Protein AF-A0A4R6FDV3-F1 (afdb_monomer)

Seque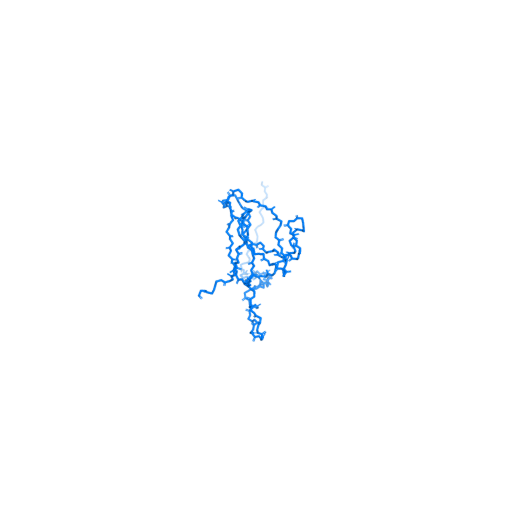nce (123 aa):
MKLIQIITAVVCGFSLLACNEGDKEQQDITKKNRTETTNGQVAEIFPQGVPAPTENFTGTVWNTSLVADDSVYTTVAGNLLFEARASTNWHSHPAGQILIVVDGEGRHQIEGQPIEIIKKVML

pLDDT: mean 77.1, std 24.29, range [36.97, 98.56]

Foldseek 3Di:
DDDDDDDDDDDDDPDDPPDPPPPPPPPDPPPDPPPDDDPDDDPDPDPQADWDDVVFKDATKHKAWDDDDDPPDNDTDIDMDGDPPMDTDDDADPVGDDDAACADWDWDDDPPDDIDIDGHDDD

Structure (mmCIF, N/CA/C/O backbone):
data_AF-A0A4R6FDV3-F1
#
_entry.id   AF-A0A4R6FDV3-F1
#
loop_
_atom_site.group_PDB
_atom_site.id
_atom_site.type_symbol
_atom_site.label_atom_id
_atom_site.label_alt_id
_atom_site.label_comp_id
_atom_site.label_asym_id
_atom_site.label_entity_id
_atom_site.label_seq_id
_atom_site.pdbx_PDB_ins_code
_atom_site.Cartn_x
_atom_site.Cartn_y
_atom_site.Cartn_z
_atom_site.occupancy
_atom_site.B_iso_or_equiv
_atom_site.auth_seq_id
_atom_site.auth_comp_id
_atom_site.auth_asym_id
_atom_site.auth_atom_id
_atom_site.pdbx_PDB_model_num
ATOM 1 N N . MET A 1 1 ? 51.644 -13.602 -68.485 1.00 48.25 1 MET A N 1
ATOM 2 C CA . MET A 1 1 ? 52.850 -14.463 -68.504 1.00 48.25 1 MET A CA 1
ATOM 3 C C . MET A 1 1 ? 53.959 -13.805 -67.699 1.00 48.25 1 MET A C 1
ATOM 5 O O . MET A 1 1 ? 54.364 -12.715 -68.081 1.00 48.25 1 MET A O 1
ATOM 9 N N . LYS A 1 2 ? 54.378 -14.470 -66.610 1.00 36.97 2 LYS A N 1
ATOM 10 C CA . LYS A 1 2 ? 55.634 -14.395 -65.817 1.00 36.97 2 LYS A CA 1
ATOM 11 C C . LYS A 1 2 ? 55.272 -14.804 -64.371 1.00 36.97 2 LYS A C 1
ATOM 13 O O . LYS A 1 2 ? 54.593 -14.052 -63.690 1.00 36.97 2 LYS A O 1
ATOM 18 N N . LEU A 1 3 ? 55.308 -16.116 -64.098 1.00 40.00 3 LEU A N 1
ATOM 19 C CA . LEU A 1 3 ? 56.338 -16.838 -63.311 1.00 40.00 3 LEU A CA 1
ATOM 20 C C . LEU A 1 3 ? 56.204 -16.513 -61.806 1.00 40.00 3 LEU A C 1
ATOM 22 O O . LEU A 1 3 ? 56.669 -15.474 -61.365 1.00 40.00 3 LEU A O 1
ATOM 26 N N . ILE A 1 4 ? 55.383 -17.225 -61.025 1.00 46.41 4 ILE A N 1
ATOM 27 C CA . ILE A 1 4 ? 55.675 -18.515 -60.359 1.00 46.41 4 ILE A CA 1
ATOM 28 C C . ILE A 1 4 ? 57.120 -18.589 -59.843 1.00 46.41 4 ILE A C 1
ATOM 30 O O . ILE A 1 4 ? 58.036 -18.906 -60.597 1.00 46.41 4 ILE A O 1
ATOM 34 N N . GLN A 1 5 ? 57.291 -18.372 -58.538 1.00 45.91 5 GLN A N 1
ATOM 35 C CA . GLN A 1 5 ? 58.379 -18.958 -57.759 1.00 45.91 5 GLN A CA 1
ATOM 36 C C . GLN A 1 5 ? 57.759 -19.898 -56.718 1.00 45.91 5 GLN A C 1
ATOM 38 O O . GLN A 1 5 ? 56.996 -19.477 -55.854 1.00 45.91 5 GLN A O 1
ATOM 43 N N . ILE A 1 6 ? 58.063 -21.186 -56.868 1.00 51.56 6 ILE A N 1
ATOM 44 C CA . ILE A 1 6 ? 57.778 -22.282 -55.938 1.00 51.56 6 ILE A CA 1
ATOM 45 C C . ILE A 1 6 ? 59.079 -22.553 -55.187 1.00 51.56 6 ILE A C 1
ATOM 47 O O . ILE A 1 6 ? 60.043 -22.889 -55.865 1.00 51.56 6 ILE A O 1
ATOM 51 N N . ILE A 1 7 ? 59.094 -22.477 -53.849 1.00 51.62 7 ILE A N 1
ATOM 52 C CA . ILE A 1 7 ? 59.949 -23.294 -52.955 1.00 51.62 7 ILE A CA 1
ATOM 53 C C . ILE A 1 7 ? 59.165 -23.470 -51.635 1.00 51.62 7 ILE A C 1
ATOM 55 O O . ILE A 1 7 ? 58.966 -22.508 -50.905 1.00 51.62 7 ILE A O 1
ATOM 59 N N . THR A 1 8 ? 58.408 -24.556 -51.468 1.00 42.78 8 THR A N 1
ATOM 60 C CA . THR A 1 8 ? 58.771 -25.815 -50.774 1.00 42.78 8 THR A CA 1
ATOM 61 C C . THR A 1 8 ? 58.708 -25.738 -49.239 1.00 42.78 8 THR A C 1
ATOM 63 O O . THR A 1 8 ? 59.620 -25.257 -48.584 1.00 42.78 8 THR A O 1
ATOM 66 N N . ALA A 1 9 ? 57.599 -26.279 -48.722 1.00 47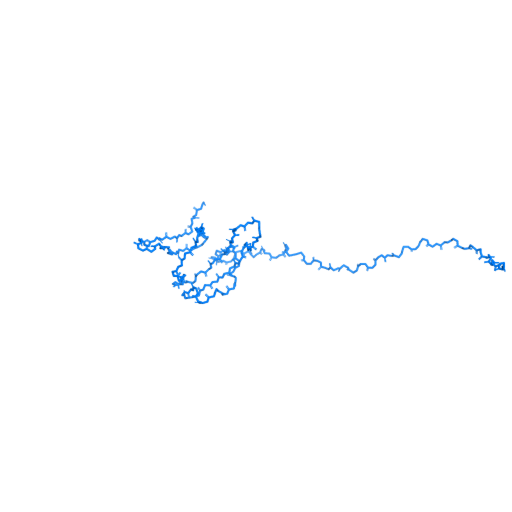.81 9 ALA A N 1
ATOM 67 C CA . ALA A 1 9 ? 57.411 -27.093 -47.515 1.00 47.81 9 ALA A CA 1
ATOM 68 C C . ALA A 1 9 ? 58.250 -26.823 -46.249 1.00 47.81 9 ALA A C 1
ATOM 70 O O . ALA A 1 9 ? 59.417 -27.188 -46.193 1.00 47.81 9 ALA A O 1
ATOM 71 N N . VAL A 1 10 ? 57.556 -26.458 -45.162 1.00 44.19 10 VAL A N 1
ATOM 72 C CA . VAL A 1 10 ? 57.705 -27.136 -43.861 1.00 44.19 10 VAL A CA 1
ATOM 73 C C . VAL A 1 10 ? 56.317 -27.289 -43.232 1.00 44.19 10 VAL A C 1
ATOM 75 O O . VAL A 1 10 ? 55.697 -26.327 -42.789 1.00 44.19 10 VAL A O 1
ATOM 78 N N . VAL A 1 11 ? 55.828 -28.528 -43.214 1.00 52.50 11 VAL A N 1
ATOM 79 C CA . VAL A 1 11 ? 54.797 -28.987 -42.282 1.00 52.50 11 VAL A CA 1
ATOM 80 C C . VAL A 1 11 ? 55.479 -29.166 -40.932 1.00 52.50 11 VAL A C 1
ATOM 82 O O . VAL A 1 11 ? 56.371 -30.000 -40.829 1.00 52.50 11 VAL A O 1
ATOM 85 N N . CYS A 1 12 ? 55.087 -28.387 -39.926 1.00 42.72 12 CYS A N 1
ATOM 86 C CA . CYS A 1 12 ? 55.063 -28.776 -38.511 1.00 42.72 12 CYS A CA 1
ATOM 87 C C . CYS A 1 12 ? 54.643 -27.566 -37.682 1.00 42.72 12 CYS A C 1
ATOM 89 O O . CYS A 1 12 ? 55.334 -26.553 -37.664 1.00 42.72 12 CYS A O 1
ATOM 91 N N . GLY A 1 13 ? 53.514 -27.670 -36.988 1.00 41.88 13 GLY A N 1
ATOM 92 C CA . GLY A 1 13 ? 53.081 -26.610 -36.086 1.00 41.88 13 GLY A CA 1
ATOM 93 C C . GLY A 1 13 ? 51.604 -26.668 -35.751 1.00 41.88 13 GLY A C 1
ATOM 94 O O . GLY A 1 13 ? 50.915 -25.660 -35.849 1.00 41.88 13 GLY A O 1
ATOM 95 N N . PHE A 1 14 ? 51.116 -27.846 -35.360 1.00 55.31 14 PHE A N 1
ATOM 96 C CA . PHE A 1 14 ? 49.962 -27.930 -34.470 1.00 55.31 14 PHE A CA 1
ATOM 97 C C . PHE A 1 14 ? 50.388 -27.293 -33.139 1.00 55.31 14 PHE A C 1
ATOM 99 O O . PHE A 1 14 ? 50.870 -27.968 -32.235 1.00 55.31 14 PHE A O 1
ATOM 106 N N . SER A 1 15 ? 50.274 -25.973 -33.054 1.00 44.38 15 SER A N 1
ATOM 107 C CA . SER A 1 15 ? 50.454 -25.224 -31.819 1.00 44.38 15 SER A CA 1
ATOM 108 C C . SER A 1 15 ? 49.168 -24.459 -31.600 1.00 44.38 15 SER A C 1
ATOM 110 O O . SER A 1 15 ? 48.909 -23.435 -32.227 1.00 44.38 15 SER A O 1
ATOM 112 N N . LEU A 1 16 ? 48.339 -25.056 -30.752 1.00 45.44 16 LEU A N 1
ATOM 113 C CA . LEU A 1 16 ? 47.138 -24.490 -30.170 1.00 45.44 16 LEU A CA 1
ATOM 114 C C . LEU A 1 16 ? 47.432 -23.051 -29.723 1.00 45.44 16 LEU A C 1
ATOM 116 O O . LEU A 1 16 ? 48.101 -22.831 -28.715 1.00 45.44 16 LEU A O 1
ATOM 120 N N . LEU A 1 17 ? 46.935 -22.067 -30.471 1.00 46.31 17 LEU A N 1
ATOM 121 C CA . LEU A 1 17 ? 46.697 -20.740 -29.922 1.00 46.31 17 LEU A CA 1
ATOM 122 C C . LEU A 1 17 ? 45.512 -20.902 -28.974 1.00 46.31 17 LEU A C 1
ATOM 124 O O . LEU A 1 17 ? 44.354 -20.911 -29.385 1.00 46.31 17 LEU A O 1
ATOM 128 N N . ALA A 1 18 ? 45.852 -21.151 -27.710 1.00 40.66 18 ALA A N 1
ATOM 129 C CA . ALA A 1 18 ? 44.934 -21.104 -26.592 1.00 40.66 18 ALA A CA 1
ATOM 130 C C . ALA A 1 18 ? 44.138 -19.795 -26.668 1.00 40.66 18 ALA A C 1
ATOM 132 O O . ALA A 1 18 ? 44.712 -18.709 -26.769 1.00 40.66 18 ALA A O 1
ATOM 133 N N . CYS A 1 19 ? 42.813 -19.920 -26.658 1.00 38.66 19 CYS A N 1
ATOM 134 C CA . CYS A 1 19 ? 41.918 -18.791 -26.478 1.00 38.66 19 CYS A CA 1
ATOM 135 C C . CYS A 1 19 ? 42.255 -18.156 -25.128 1.00 38.66 19 CYS A C 1
ATOM 137 O O . CYS A 1 19 ? 42.189 -18.815 -24.094 1.00 38.66 19 CYS A O 1
ATOM 139 N N . ASN A 1 20 ? 42.666 -16.891 -25.147 1.00 50.78 20 ASN A N 1
ATOM 140 C CA . ASN A 1 20 ? 42.731 -16.077 -23.945 1.00 50.78 20 ASN A CA 1
ATOM 141 C C . ASN A 1 20 ? 41.348 -15.447 -23.753 1.00 50.78 20 ASN A C 1
ATOM 143 O O . ASN A 1 20 ? 41.148 -14.270 -24.052 1.00 50.78 20 ASN A O 1
ATOM 147 N N . GLU A 1 21 ? 40.373 -16.248 -23.327 1.00 53.06 21 GLU A N 1
ATOM 148 C CA . GLU A 1 21 ? 39.177 -15.706 -22.694 1.00 53.06 21 GLU A CA 1
ATOM 149 C C . GLU A 1 21 ? 39.553 -15.406 -21.248 1.00 53.06 21 GLU A C 1
ATOM 151 O O . GLU A 1 21 ? 39.741 -16.298 -20.427 1.00 53.06 21 GLU A O 1
ATOM 156 N N . GLY A 1 22 ? 39.740 -14.119 -20.956 1.00 37.97 22 GLY A N 1
ATOM 157 C CA . GLY A 1 22 ? 39.740 -13.659 -19.580 1.00 37.97 22 GLY A CA 1
ATOM 158 C C . GLY A 1 22 ? 38.382 -14.000 -18.986 1.00 37.97 22 GLY A C 1
ATOM 159 O O . GLY A 1 22 ? 37.374 -13.417 -19.391 1.00 37.97 22 GLY A O 1
ATOM 160 N N . ASP A 1 23 ? 38.379 -14.948 -18.054 1.00 39.03 23 ASP A N 1
ATOM 161 C CA . ASP A 1 23 ? 37.236 -15.288 -17.223 1.00 39.03 23 ASP A CA 1
ATOM 162 C C . ASP A 1 23 ? 36.744 -14.008 -16.543 1.00 39.03 23 ASP A C 1
ATOM 164 O O . ASP A 1 23 ? 37.307 -13.523 -15.559 1.00 39.03 23 ASP A O 1
ATOM 168 N N . LYS A 1 24 ? 35.688 -13.411 -17.100 1.00 38.34 24 LYS A N 1
ATOM 169 C CA . LYS A 1 24 ? 34.885 -12.460 -16.347 1.00 38.34 24 LYS A CA 1
ATOM 170 C C . LYS A 1 24 ? 34.177 -13.283 -15.293 1.00 38.34 24 LYS A C 1
ATOM 172 O O . LYS A 1 24 ? 33.284 -14.064 -15.604 1.00 38.34 24 LYS A O 1
ATOM 177 N N . GLU A 1 25 ? 34.627 -13.103 -14.062 1.00 38.34 25 GLU A N 1
ATOM 178 C CA . GLU A 1 25 ? 33.970 -13.531 -12.841 1.00 38.34 25 GLU A CA 1
ATOM 179 C C . GLU A 1 25 ? 32.503 -13.074 -12.886 1.00 38.34 25 GLU A C 1
ATOM 181 O O . GLU A 1 25 ? 32.149 -11.947 -12.541 1.00 38.34 25 GLU A O 1
ATOM 186 N N . GLN A 1 26 ? 31.639 -13.952 -13.393 1.00 42.06 26 GLN A N 1
ATOM 187 C CA . GLN A 1 26 ? 30.204 -13.856 -13.226 1.00 42.06 26 GLN A CA 1
ATOM 188 C C . GLN A 1 26 ? 29.971 -14.103 -11.738 1.00 42.06 26 GLN A C 1
ATOM 190 O O . GLN A 1 26 ? 29.907 -15.248 -11.292 1.00 42.06 26 GLN A O 1
ATOM 195 N N . GLN A 1 27 ? 29.929 -13.027 -10.954 1.00 42.91 27 GLN A N 1
ATOM 196 C CA . GLN A 1 27 ? 29.515 -13.107 -9.563 1.00 42.91 27 GLN A CA 1
ATOM 197 C C . GLN A 1 27 ? 28.076 -13.618 -9.536 1.00 42.91 27 GLN A C 1
ATOM 199 O O . GLN A 1 27 ? 27.115 -12.904 -9.818 1.00 42.91 27 GLN A O 1
ATOM 204 N N . ASP A 1 28 ? 27.975 -14.911 -9.256 1.00 40.25 28 ASP A N 1
ATOM 205 C CA . ASP A 1 28 ? 26.762 -15.635 -8.942 1.00 40.25 28 ASP A CA 1
ATOM 206 C C . ASP A 1 28 ? 26.073 -14.957 -7.748 1.00 40.25 28 ASP A C 1
ATOM 208 O O . ASP A 1 28 ? 26.431 -15.146 -6.583 1.00 40.25 28 ASP A O 1
ATOM 212 N N . ILE A 1 29 ? 25.060 -14.150 -8.053 1.00 46.97 29 ILE A N 1
ATOM 213 C CA . ILE A 1 29 ? 24.144 -13.500 -7.105 1.00 46.97 29 ILE A CA 1
ATOM 214 C C . ILE A 1 29 ? 23.329 -14.505 -6.260 1.00 46.97 29 ILE A C 1
ATOM 216 O O . ILE A 1 29 ? 22.517 -14.096 -5.433 1.00 46.97 29 ILE A O 1
ATOM 220 N N . THR A 1 30 ? 23.574 -15.813 -6.378 1.00 45.06 30 THR A N 1
ATOM 221 C CA . THR A 1 30 ? 22.846 -16.867 -5.652 1.00 45.06 30 THR A CA 1
ATOM 222 C C . THR A 1 30 ? 23.491 -17.273 -4.316 1.00 45.06 30 THR A C 1
ATOM 224 O O . THR A 1 30 ? 22.968 -18.143 -3.619 1.00 45.06 30 THR A O 1
ATOM 227 N N . LYS A 1 31 ? 24.594 -16.652 -3.866 1.00 46.38 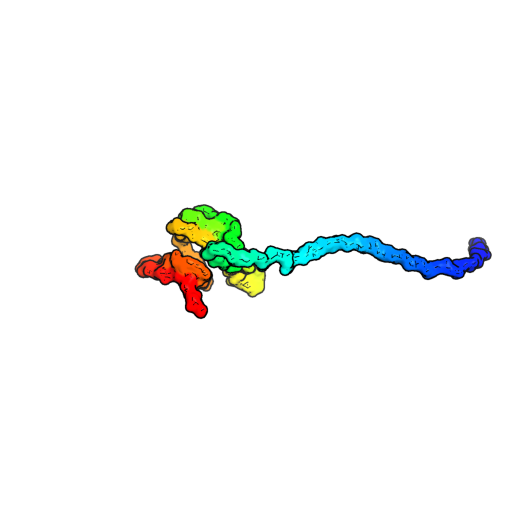31 LYS A N 1
ATOM 228 C CA . LYS A 1 31 ? 25.218 -17.008 -2.570 1.00 46.38 31 LYS A CA 1
ATOM 229 C C . LYS A 1 31 ? 25.584 -15.830 -1.671 1.00 46.38 31 LYS A C 1
ATOM 231 O O . LYS A 1 31 ? 26.737 -15.693 -1.285 1.00 46.38 31 LYS A O 1
ATOM 236 N N . LYS A 1 32 ? 24.591 -15.062 -1.213 1.00 42.00 32 LYS A N 1
ATOM 237 C CA . LYS A 1 32 ? 24.619 -14.482 0.147 1.00 42.00 32 LYS A CA 1
ATOM 238 C C . LYS A 1 32 ? 23.242 -13.987 0.580 1.00 42.00 32 LYS A C 1
ATOM 240 O O . LYS A 1 32 ? 23.007 -12.795 0.586 1.00 42.00 32 LYS A O 1
ATOM 245 N N . ASN A 1 33 ? 22.356 -14.897 0.975 1.00 43.44 33 ASN A N 1
ATOM 246 C CA . ASN A 1 33 ? 21.240 -14.587 1.876 1.00 43.44 33 ASN A CA 1
ATOM 247 C C . ASN A 1 33 ? 20.902 -15.836 2.699 1.00 43.44 33 ASN A C 1
ATOM 249 O O . ASN A 1 33 ? 19.836 -16.430 2.593 1.00 43.44 33 ASN A O 1
ATOM 253 N N . ARG A 1 34 ? 21.855 -16.266 3.527 1.00 48.50 34 ARG A N 1
ATOM 254 C CA . ARG A 1 34 ? 21.511 -16.943 4.776 1.00 48.50 34 ARG A CA 1
ATOM 255 C C . ARG A 1 34 ? 22.039 -16.065 5.894 1.00 48.50 34 ARG A C 1
ATOM 257 O O . ARG A 1 34 ? 23.138 -16.274 6.395 1.00 48.50 34 ARG A O 1
ATOM 264 N N . THR A 1 35 ? 21.268 -15.039 6.216 1.00 39.19 35 THR A N 1
ATOM 265 C CA . THR A 1 35 ? 21.374 -14.403 7.521 1.00 39.19 35 THR A CA 1
ATOM 266 C C . THR A 1 35 ? 20.552 -15.277 8.448 1.00 39.19 35 THR A C 1
ATOM 268 O O . THR A 1 35 ? 19.330 -15.353 8.338 1.00 39.19 35 THR A O 1
ATOM 271 N N . GLU A 1 36 ? 21.257 -16.043 9.270 1.00 44.34 36 GLU A N 1
ATOM 272 C CA . GLU A 1 36 ? 20.660 -16.749 10.388 1.00 44.34 36 GLU A CA 1
ATOM 273 C C . GLU A 1 36 ? 20.004 -15.738 11.330 1.00 44.34 36 GLU A C 1
ATOM 275 O O . GLU A 1 36 ? 20.530 -14.656 11.596 1.00 44.34 36 GLU A O 1
ATOM 280 N N . THR A 1 37 ? 18.818 -16.116 11.786 1.00 42.94 37 THR A N 1
ATOM 281 C CA . THR A 1 37 ? 17.930 -15.369 12.661 1.00 42.94 37 THR A CA 1
ATOM 282 C C . THR A 1 37 ? 18.621 -14.980 13.965 1.00 42.94 37 THR A C 1
ATOM 284 O O . THR A 1 37 ? 18.953 -15.838 14.782 1.00 42.94 37 THR A O 1
ATOM 287 N N . THR A 1 38 ? 18.727 -13.679 14.222 1.00 38.72 38 THR A N 1
ATOM 288 C CA . THR A 1 38 ? 18.926 -13.125 15.563 1.00 38.72 38 THR A CA 1
ATOM 289 C C . THR A 1 38 ? 17.747 -12.216 15.906 1.00 38.72 38 THR A C 1
ATOM 291 O O . THR A 1 38 ? 17.498 -11.214 15.251 1.00 38.72 38 THR A O 1
ATOM 294 N N . ASN A 1 39 ? 17.009 -12.611 16.947 1.00 41.19 39 ASN A N 1
ATOM 295 C CA . ASN A 1 39 ? 15.987 -11.843 17.667 1.00 41.19 39 ASN A CA 1
ATOM 296 C C . ASN A 1 39 ? 14.877 -11.162 16.844 1.00 41.19 39 ASN A C 1
ATOM 298 O O . ASN A 1 39 ? 14.916 -9.967 16.577 1.00 41.19 39 ASN A O 1
ATOM 302 N N . GLY A 1 40 ? 13.793 -11.905 16.597 1.00 48.03 40 GLY A N 1
ATOM 303 C CA . GLY A 1 40 ? 12.438 -11.337 16.526 1.00 48.03 40 GLY A CA 1
ATOM 304 C C . GLY A 1 40 ? 12.097 -10.451 15.326 1.00 48.03 40 GLY A C 1
ATOM 305 O O . GLY A 1 40 ? 10.986 -9.933 15.277 1.00 48.03 40 GLY A O 1
ATOM 306 N N . GLN A 1 41 ? 12.994 -10.289 14.354 1.00 46.06 41 GLN A N 1
ATOM 307 C CA . GLN A 1 41 ? 12.675 -9.607 13.105 1.00 46.06 41 GLN A CA 1
ATOM 308 C C . GLN A 1 41 ? 12.082 -10.617 12.126 1.00 46.06 41 GLN A C 1
ATOM 310 O O . GLN A 1 41 ? 12.770 -11.515 11.638 1.00 46.06 41 GLN A O 1
ATOM 315 N N . VAL A 1 42 ? 10.776 -10.501 11.882 1.00 54.16 42 VAL A N 1
ATOM 316 C CA . VAL A 1 42 ? 10.114 -11.200 10.779 1.00 54.16 42 VAL A CA 1
ATOM 317 C C . VAL A 1 42 ? 10.845 -10.778 9.506 1.00 54.16 42 VAL A C 1
ATOM 319 O O . VAL A 1 42 ? 10.951 -9.587 9.229 1.00 54.16 42 VAL A O 1
ATOM 322 N N . ALA A 1 43 ? 11.423 -11.734 8.778 1.00 62.56 43 ALA A N 1
ATOM 323 C CA . ALA A 1 43 ? 12.092 -11.437 7.519 1.00 62.56 43 ALA A CA 1
ATOM 324 C C . ALA A 1 43 ? 11.069 -10.819 6.554 1.00 62.56 43 ALA A C 1
ATOM 326 O O . ALA A 1 43 ? 10.044 -11.437 6.256 1.00 62.56 43 ALA A O 1
ATOM 327 N N . GLU A 1 44 ? 11.330 -9.592 6.111 1.00 75.81 44 GLU A N 1
ATOM 328 C CA . GLU A 1 44 ? 10.496 -8.889 5.139 1.00 75.81 44 GLU A CA 1
ATOM 329 C C . GLU A 1 44 ? 10.482 -9.692 3.824 1.00 75.81 44 GLU A C 1
ATOM 331 O O . GLU A 1 44 ? 11.535 -10.098 3.329 1.00 75.81 44 GLU A O 1
ATOM 336 N N . ILE A 1 45 ? 9.292 -9.987 3.281 1.00 89.31 45 ILE A N 1
ATOM 337 C CA . ILE A 1 45 ? 9.141 -10.848 2.085 1.00 89.31 45 ILE A CA 1
ATOM 338 C C . ILE A 1 45 ? 9.739 -10.175 0.841 1.00 89.31 45 ILE A C 1
ATOM 340 O O . ILE A 1 45 ? 10.247 -10.844 -0.059 1.00 89.31 45 ILE A O 1
ATOM 344 N N . PHE A 1 46 ? 9.698 -8.846 0.809 1.00 91.25 46 PHE A N 1
ATOM 345 C CA . PHE A 1 46 ? 10.251 -8.011 -0.245 1.00 91.25 46 PHE A CA 1
ATOM 346 C C . PHE A 1 46 ? 11.173 -6.965 0.383 1.00 91.25 46 PHE A C 1
ATOM 348 O O . PHE A 1 46 ? 10.952 -6.587 1.531 1.00 91.25 46 PHE A O 1
ATOM 355 N N . PRO A 1 47 ? 12.187 -6.463 -0.341 1.00 91.12 47 PRO A N 1
ATOM 356 C CA . PRO A 1 47 ? 12.924 -5.295 0.123 1.00 91.12 47 PRO A CA 1
ATOM 357 C C . PRO A 1 47 ? 11.986 -4.081 0.230 1.00 91.12 47 PRO A C 1
ATOM 359 O O . PRO A 1 47 ? 11.040 -3.962 -0.553 1.00 91.12 47 PRO A O 1
ATOM 362 N N . GLN A 1 48 ? 12.302 -3.155 1.137 1.00 92.00 48 GLN A N 1
ATOM 363 C CA . GLN A 1 48 ? 11.520 -1.940 1.409 1.00 92.00 48 GLN A CA 1
ATOM 364 C C . GLN A 1 48 ? 11.188 -1.102 0.157 1.00 92.00 48 GLN A C 1
ATOM 366 O O . GLN A 1 48 ? 10.083 -0.579 0.042 1.00 92.00 48 GLN A O 1
ATOM 371 N N . GLY A 1 49 ? 12.127 -0.973 -0.787 1.00 94.75 49 GLY A N 1
ATOM 372 C CA . GLY A 1 49 ? 11.928 -0.222 -2.032 1.00 94.75 49 GLY A CA 1
ATOM 373 C C . GLY A 1 49 ? 12.326 1.251 -1.950 1.00 94.75 49 GLY A C 1
ATOM 374 O O . GLY A 1 49 ? 13.219 1.627 -1.190 1.00 94.75 49 GLY A O 1
A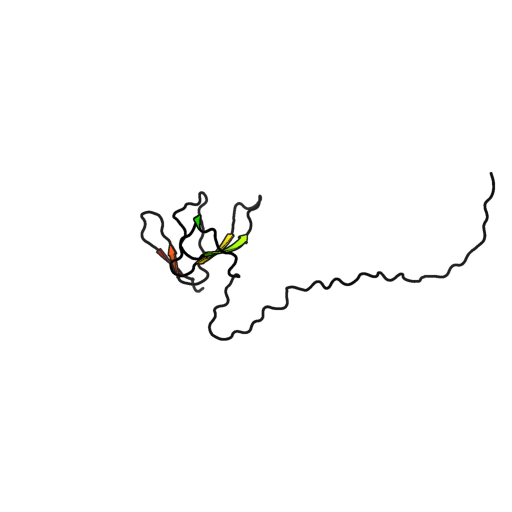TOM 375 N N . VAL A 1 50 ? 11.688 2.086 -2.775 1.00 97.50 50 VAL A N 1
ATOM 376 C CA . VAL A 1 50 ? 11.938 3.539 -2.862 1.00 97.50 50 VAL A CA 1
ATOM 377 C C . VAL A 1 50 ? 10.774 4.334 -2.260 1.00 97.50 50 VAL A C 1
ATOM 379 O O . VAL A 1 50 ? 9.656 3.823 -2.242 1.00 97.50 50 VAL A O 1
ATOM 382 N N . PRO A 1 51 ? 10.980 5.576 -1.781 1.00 98.06 51 PRO A N 1
ATOM 383 C CA . PRO A 1 51 ? 9.878 6.404 -1.296 1.00 98.06 51 PRO A CA 1
ATOM 384 C C . PRO A 1 51 ? 8.794 6.589 -2.365 1.00 98.06 51 PRO A C 1
ATOM 386 O O . PRO A 1 51 ? 9.100 6.854 -3.530 1.00 98.06 51 PRO A O 1
ATOM 389 N N . ALA A 1 52 ? 7.530 6.451 -1.971 1.00 97.12 52 ALA A N 1
ATOM 390 C CA . ALA A 1 52 ? 6.396 6.658 -2.859 1.00 97.12 52 ALA A CA 1
ATOM 391 C C . ALA A 1 52 ? 6.141 8.165 -3.109 1.00 97.12 52 ALA A C 1
ATOM 393 O O . ALA A 1 52 ? 6.477 8.989 -2.253 1.00 97.12 52 ALA A O 1
ATOM 394 N N . PRO A 1 53 ? 5.541 8.548 -4.255 1.00 95.88 53 PRO A N 1
ATOM 395 C CA . PRO A 1 53 ? 5.309 9.954 -4.596 1.00 95.88 53 PRO A CA 1
ATOM 396 C C . PRO A 1 53 ? 4.356 10.640 -3.609 1.00 95.88 53 PRO A C 1
ATOM 398 O O . PRO A 1 53 ? 3.211 10.217 -3.452 1.00 95.88 53 PRO A O 1
ATOM 401 N N . THR A 1 54 ? 4.810 11.696 -2.934 1.00 95.94 54 THR A N 1
ATOM 402 C CA . THR A 1 54 ? 4.086 12.319 -1.811 1.00 95.94 54 THR A CA 1
ATOM 403 C C . THR A 1 54 ? 2.752 12.952 -2.210 1.00 95.94 54 THR A C 1
ATOM 405 O O . THR A 1 54 ? 1.896 13.164 -1.358 1.00 95.94 54 THR A O 1
ATOM 408 N N . GLU A 1 55 ? 2.521 13.210 -3.495 1.00 97.88 55 GLU A N 1
ATOM 409 C CA . GLU A 1 55 ? 1.246 13.694 -4.026 1.00 97.88 55 GLU A CA 1
ATOM 410 C C . GLU A 1 55 ? 0.094 12.680 -3.901 1.00 97.88 55 GLU A C 1
ATOM 412 O O . GLU A 1 55 ? -1.073 13.075 -3.915 1.00 97.88 55 GLU A O 1
ATOM 417 N N . ASN A 1 56 ? 0.403 11.388 -3.752 1.00 97.69 56 ASN A N 1
ATOM 418 C CA . ASN A 1 5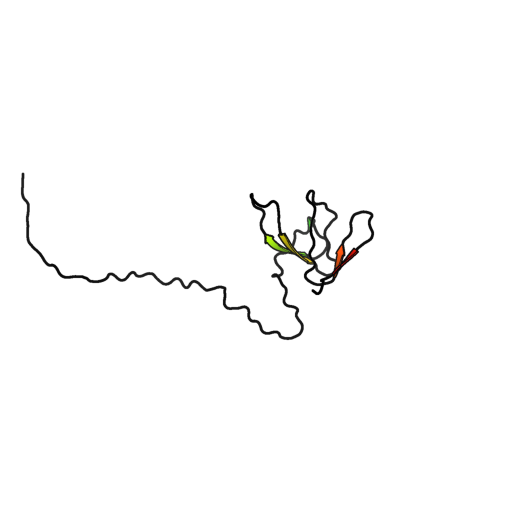6 ? -0.587 10.307 -3.701 1.00 97.69 56 ASN A CA 1
ATOM 419 C C . ASN A 1 56 ? -0.814 9.756 -2.287 1.00 97.69 56 ASN A C 1
ATOM 421 O O . ASN A 1 56 ? -1.730 8.956 -2.084 1.00 97.69 56 ASN A O 1
ATOM 425 N N . PHE A 1 57 ? 0.002 10.165 -1.313 1.00 98.31 57 PHE A N 1
ATOM 426 C CA . PHE A 1 57 ? 0.016 9.580 0.024 1.00 98.31 57 PHE A CA 1
ATOM 427 C C . PHE A 1 57 ? 0.121 10.645 1.116 1.00 98.31 57 PHE A C 1
ATOM 429 O O . PHE A 1 57 ? 0.755 11.683 0.957 1.00 98.31 57 PHE A O 1
ATOM 436 N N . THR A 1 58 ? -0.449 10.340 2.277 1.00 98.38 58 THR A N 1
ATOM 437 C CA . THR A 1 58 ? -0.145 11.025 3.536 1.00 98.38 58 THR A CA 1
ATOM 438 C C . THR A 1 58 ? 0.794 10.142 4.355 1.00 98.38 58 THR A C 1
ATOM 440 O O . THR A 1 58 ? 0.507 8.961 4.535 1.00 98.38 58 THR A O 1
ATOM 443 N N . GLY A 1 59 ? 1.876 10.711 4.897 1.00 97.75 59 GLY A N 1
ATOM 444 C CA . GLY A 1 59 ? 2.880 9.982 5.685 1.00 97.75 59 GLY A CA 1
ATOM 445 C C . GLY A 1 59 ? 3.955 9.299 4.833 1.00 97.75 59 GLY A C 1
ATOM 446 O O . G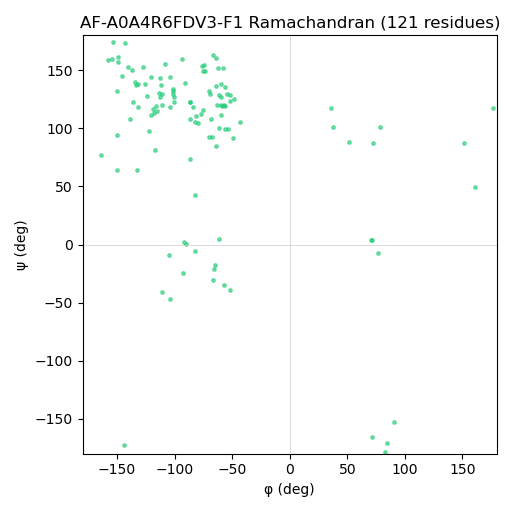LY A 1 59 ? 4.054 9.537 3.631 1.00 97.75 59 GLY A O 1
ATOM 447 N N . THR A 1 60 ? 4.784 8.469 5.469 1.00 98.25 60 THR A N 1
ATOM 448 C CA . THR A 1 60 ? 5.874 7.749 4.797 1.00 98.25 60 THR A CA 1
ATOM 449 C C . THR A 1 60 ? 5.365 6.435 4.212 1.00 98.25 60 THR A C 1
ATOM 451 O O . THR A 1 60 ? 4.858 5.576 4.938 1.00 98.25 60 THR A O 1
ATOM 454 N N . VAL A 1 61 ? 5.534 6.266 2.902 1.00 98.19 61 VAL A N 1
ATOM 455 C CA . VAL A 1 61 ? 5.214 5.028 2.186 1.00 98.19 61 VAL A CA 1
ATOM 456 C C . VAL A 1 61 ? 6.388 4.661 1.292 1.00 98.19 61 VAL A C 1
ATOM 458 O O . VAL A 1 61 ? 6.968 5.532 0.643 1.00 98.19 61 VAL A O 1
ATOM 461 N N . TRP A 1 62 ? 6.726 3.378 1.249 1.00 97.94 62 TRP A N 1
ATOM 462 C CA . TRP A 1 62 ? 7.747 2.830 0.361 1.00 97.94 62 TRP A CA 1
ATOM 463 C C . TRP A 1 62 ? 7.106 1.917 -0.677 1.00 97.94 62 TRP A C 1
ATOM 465 O O . TRP A 1 62 ? 6.141 1.218 -0.373 1.00 97.94 62 TRP A O 1
ATOM 475 N N . ASN A 1 63 ? 7.627 1.943 -1.900 1.00 96.69 63 ASN A N 1
ATOM 476 C CA . ASN A 1 63 ? 7.133 1.184 -3.038 1.00 96.69 63 ASN A CA 1
ATOM 477 C C . ASN A 1 63 ? 8.243 0.317 -3.638 1.00 96.69 63 ASN A C 1
ATOM 479 O O . ASN A 1 63 ? 9.307 0.816 -4.020 1.00 96.69 63 ASN A O 1
ATOM 483 N N . THR A 1 64 ? 7.942 -0.967 -3.796 1.00 96.50 64 THR A N 1
ATOM 484 C CA . THR A 1 64 ? 8.753 -1.937 -4.529 1.00 96.50 64 THR A CA 1
ATOM 485 C C . THR A 1 64 ? 7.947 -2.459 -5.709 1.00 96.50 64 THR A C 1
ATOM 487 O O . THR A 1 64 ? 6.964 -3.173 -5.526 1.00 96.50 64 THR A O 1
ATOM 490 N N . SER A 1 65 ? 8.376 -2.135 -6.931 1.00 94.69 65 SER A N 1
ATOM 491 C CA . SER A 1 65 ? 7.774 -2.692 -8.149 1.00 94.69 65 SER A CA 1
ATOM 492 C C . SER A 1 65 ? 8.102 -4.183 -8.270 1.00 94.69 65 SER A C 1
ATOM 494 O O . SER A 1 65 ? 9.267 -4.565 -8.144 1.00 94.69 65 SER A O 1
ATOM 496 N N . LEU A 1 66 ? 7.086 -5.019 -8.496 1.00 94.81 66 LEU A N 1
ATOM 497 C CA . LEU A 1 66 ? 7.224 -6.476 -8.626 1.00 94.81 66 LEU A CA 1
ATOM 498 C C . LEU A 1 66 ? 6.964 -6.946 -10.059 1.00 94.81 66 LEU A C 1
ATOM 500 O O . LEU A 1 66 ? 7.671 -7.817 -10.561 1.00 94.81 66 LEU A O 1
ATOM 504 N N . VAL A 1 67 ? 5.958 -6.364 -10.714 1.00 94.12 67 VAL A N 1
ATOM 505 C CA . VAL A 1 67 ? 5.610 -6.628 -12.113 1.00 94.12 67 VAL A CA 1
ATOM 506 C C . VAL A 1 67 ? 5.433 -5.287 -12.807 1.00 94.12 67 VAL A C 1
ATOM 508 O O . VAL A 1 67 ? 4.588 -4.483 -12.408 1.00 94.12 67 VAL A O 1
ATOM 511 N N . ALA A 1 68 ? 6.269 -5.050 -13.816 1.00 90.06 68 ALA A N 1
ATOM 512 C CA . ALA A 1 68 ? 6.190 -3.866 -14.653 1.00 90.06 68 ALA A CA 1
ATOM 513 C C . ALA A 1 68 ? 5.006 -3.964 -15.618 1.00 90.06 68 ALA A C 1
ATOM 515 O O . ALA A 1 68 ? 4.589 -5.057 -15.988 1.00 90.06 68 ALA A O 1
ATOM 516 N N . ASP A 1 69 ? 4.507 -2.806 -16.032 1.00 89.44 69 ASP A N 1
ATOM 517 C CA . ASP A 1 69 ? 3.523 -2.719 -17.105 1.00 89.44 69 ASP A CA 1
ATOM 518 C C . ASP A 1 69 ? 4.135 -3.213 -18.423 1.00 89.44 69 ASP A C 1
ATOM 520 O O . ASP A 1 69 ? 5.284 -2.885 -18.746 1.00 89.44 69 ASP A O 1
ATOM 524 N N . ASP A 1 70 ? 3.379 -4.004 -19.178 1.00 88.06 70 ASP A N 1
ATOM 525 C CA . ASP A 1 70 ? 3.788 -4.506 -20.484 1.00 88.06 70 ASP A CA 1
ATOM 526 C C . ASP A 1 70 ? 2.603 -4.561 -21.466 1.00 88.06 70 ASP A C 1
ATOM 528 O O . ASP A 1 70 ? 1.457 -4.261 -21.136 1.00 88.06 70 ASP A O 1
ATOM 532 N N . SER A 1 71 ? 2.880 -4.883 -22.732 1.00 90.94 71 SER A N 1
ATOM 533 C CA . SER A 1 71 ? 1.852 -4.896 -23.782 1.00 90.94 71 SER A CA 1
ATOM 534 C C . SER A 1 71 ? 1.011 -6.175 -23.831 1.00 90.94 71 SER A C 1
ATOM 536 O O . SER A 1 71 ? 0.085 -6.261 -24.641 1.00 90.94 71 SER A O 1
ATOM 538 N N . VAL A 1 72 ? 1.347 -7.179 -23.024 1.00 91.81 72 VAL A N 1
ATOM 539 C CA . VAL A 1 72 ? 0.748 -8.518 -23.036 1.00 91.81 72 VAL A CA 1
ATOM 540 C C . VAL A 1 72 ? -0.218 -8.679 -21.866 1.00 91.81 72 VAL A C 1
ATOM 542 O O . VAL A 1 72 ? -1.342 -9.150 -22.050 1.00 91.81 72 VAL A O 1
ATOM 545 N N . TYR A 1 73 ? 0.205 -8.272 -20.674 1.00 88.06 73 TYR A N 1
ATOM 546 C CA . TYR A 1 73 ? -0.531 -8.355 -19.428 1.00 88.06 73 TYR A CA 1
ATOM 547 C C . TYR A 1 73 ? -0.912 -6.953 -18.964 1.00 88.06 73 TYR A C 1
ATOM 549 O O . TYR A 1 73 ? -0.073 -6.124 -18.638 1.00 88.06 73 TYR A O 1
ATOM 557 N N . THR A 1 74 ? -2.212 -6.704 -18.833 1.00 86.69 74 THR A N 1
ATOM 558 C CA . THR A 1 74 ? -2.743 -5.433 -18.319 1.00 86.69 74 THR A CA 1
ATOM 559 C C . THR A 1 74 ? -2.723 -5.402 -16.787 1.00 86.69 74 THR A C 1
ATOM 561 O O . THR A 1 74 ? -3.725 -5.071 -16.148 1.00 86.69 74 THR A O 1
ATOM 564 N N . THR A 1 75 ? -1.644 -5.878 -16.166 1.00 90.88 75 THR A N 1
ATOM 565 C CA . THR A 1 75 ? -1.543 -6.038 -14.711 1.00 90.88 75 THR A CA 1
ATOM 566 C C . THR A 1 75 ? -0.200 -5.541 -14.220 1.00 90.88 75 THR A C 1
ATOM 568 O O . THR A 1 75 ? 0.843 -6.058 -14.597 1.00 90.88 75 THR A O 1
ATOM 571 N N . VAL A 1 76 ? -0.257 -4.583 -13.302 1.00 93.88 76 VAL A N 1
ATOM 572 C CA . VAL A 1 76 ? 0.891 -4.125 -12.526 1.00 93.88 76 VAL A CA 1
ATOM 573 C C . VAL A 1 76 ? 0.799 -4.688 -11.115 1.00 93.88 76 VAL A C 1
ATOM 575 O O . VAL A 1 76 ? -0.294 -4.797 -10.552 1.00 93.88 76 VAL A O 1
ATOM 578 N N . ALA A 1 77 ? 1.943 -5.033 -10.532 1.00 95.56 77 ALA A N 1
ATOM 579 C CA . ALA A 1 77 ? 2.013 -5.478 -9.146 1.00 95.56 77 ALA A CA 1
ATOM 580 C C . ALA A 1 77 ? 3.173 -4.794 -8.428 1.00 95.56 77 ALA A C 1
ATOM 582 O O . ALA A 1 77 ? 4.270 -4.649 -8.971 1.00 95.56 77 ALA A O 1
ATOM 583 N N . GLY A 1 78 ? 2.931 -4.406 -7.183 1.00 95.50 78 GLY A N 1
ATOM 584 C CA . GLY A 1 78 ? 3.922 -3.789 -6.316 1.00 95.50 78 GLY A CA 1
ATOM 585 C C . GLY A 1 78 ? 3.660 -4.139 -4.859 1.00 95.50 78 GLY A C 1
ATOM 586 O O . GLY A 1 78 ? 2.538 -4.486 -4.488 1.00 95.50 78 GLY A O 1
ATOM 587 N N . ASN A 1 79 ? 4.704 -4.047 -4.043 1.00 96.81 79 ASN A N 1
ATOM 588 C CA . ASN A 1 79 ? 4.607 -4.102 -2.592 1.00 96.8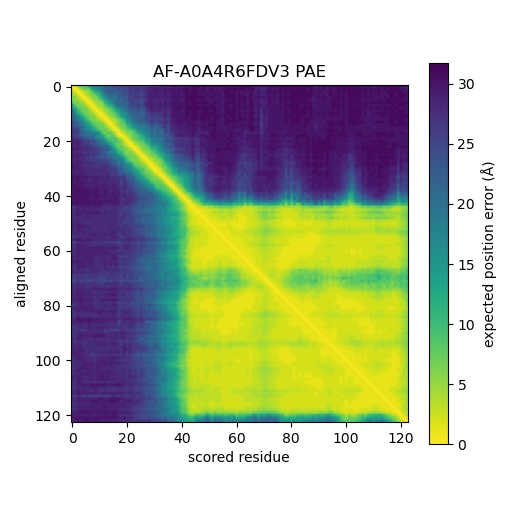1 79 ASN A CA 1
ATOM 589 C C . ASN A 1 79 ? 4.692 -2.680 -2.034 1.00 96.81 79 ASN A C 1
ATOM 591 O O . ASN A 1 79 ? 5.616 -1.939 -2.375 1.00 96.81 79 ASN A O 1
ATOM 595 N N . LEU A 1 80 ? 3.747 -2.320 -1.167 1.00 97.00 80 LEU A N 1
ATOM 596 C CA . LEU A 1 80 ? 3.745 -1.043 -0.466 1.00 97.00 80 LEU A CA 1
ATOM 597 C C . LEU A 1 80 ? 3.968 -1.277 1.026 1.00 97.00 80 LEU A C 1
ATOM 599 O O . LEU A 1 80 ? 3.227 -2.036 1.651 1.00 97.00 80 LEU A O 1
ATOM 603 N N . LEU A 1 81 ? 4.952 -0.585 1.594 1.00 96.88 81 LEU A N 1
ATOM 604 C CA . LEU A 1 81 ? 5.171 -0.529 3.035 1.00 96.88 81 LEU A CA 1
ATOM 605 C C . LEU A 1 81 ? 4.688 0.822 3.556 1.00 96.88 81 LEU A C 1
ATOM 607 O O . LEU A 1 81 ? 5.218 1.867 3.181 1.00 96.88 81 LEU A O 1
ATOM 611 N N . PHE A 1 82 ? 3.697 0.791 4.439 1.00 97.81 82 PHE A N 1
ATOM 612 C CA . PHE A 1 82 ? 3.153 1.976 5.090 1.00 97.81 82 PHE A CA 1
ATOM 613 C C . PHE A 1 82 ? 3.723 2.089 6.500 1.00 97.81 82 PHE A C 1
ATOM 615 O O . PHE A 1 82 ? 3.594 1.161 7.299 1.00 97.81 82 PHE A O 1
ATOM 622 N N . GLU A 1 83 ? 4.304 3.240 6.839 1.00 97.06 83 GLU A N 1
ATOM 623 C CA . GLU A 1 83 ? 4.537 3.551 8.248 1.00 97.06 83 GLU A CA 1
ATOM 624 C C . GLU A 1 83 ? 3.207 3.756 8.988 1.00 97.06 83 GLU A C 1
ATOM 626 O O . GLU A 1 83 ? 2.147 3.981 8.393 1.00 97.06 83 GLU A O 1
ATOM 631 N N . ALA A 1 84 ? 3.247 3.698 10.320 1.00 96.19 84 ALA A N 1
ATOM 632 C CA . ALA A 1 84 ? 2.060 3.915 11.133 1.00 96.19 84 ALA A CA 1
ATOM 633 C C . ALA A 1 84 ? 1.400 5.260 10.786 1.00 96.19 84 ALA A C 1
ATOM 635 O O . ALA A 1 84 ? 2.040 6.310 10.821 1.00 96.19 84 ALA A O 1
ATOM 636 N N . ARG A 1 85 ? 0.085 5.222 10.527 1.00 95.81 85 ARG A N 1
ATOM 637 C CA . ARG A 1 85 ? -0.750 6.373 10.123 1.00 95.81 85 ARG A CA 1
ATOM 638 C C . ARG A 1 85 ? -0.506 6.881 8.695 1.00 95.81 85 ARG A C 1
ATOM 640 O O . ARG A 1 85 ? -1.139 7.869 8.323 1.00 95.81 85 ARG A O 1
ATOM 647 N N . ALA A 1 86 ? 0.350 6.231 7.908 1.00 98.38 86 ALA A N 1
ATOM 648 C CA . ALA A 1 86 ? 0.439 6.512 6.484 1.00 98.38 86 ALA A CA 1
ATOM 649 C C . ALA A 1 86 ? -0.780 5.940 5.740 1.00 98.38 86 ALA A C 1
ATOM 651 O O . ALA A 1 86 ? -1.374 4.945 6.162 1.00 98.38 86 ALA A O 1
ATOM 652 N N . SER A 1 87 ? -1.191 6.592 4.655 1.00 98.19 87 SER A N 1
ATOM 653 C CA . SER A 1 87 ? -2.356 6.188 3.856 1.00 98.19 87 SER A CA 1
ATOM 654 C C . SER A 1 87 ? -2.282 6.745 2.439 1.00 98.19 87 SER A C 1
ATOM 656 O O . SER A 1 87 ? -1.579 7.722 2.183 1.00 98.19 87 SER A O 1
ATOM 658 N N . THR A 1 88 ? -3.012 6.129 1.515 1.00 98.19 88 THR A N 1
ATOM 659 C CA . THR A 1 88 ? -3.262 6.693 0.185 1.00 98.19 88 THR A CA 1
ATOM 660 C C . THR A 1 88 ? -4.287 7.818 0.270 1.00 98.19 88 THR A C 1
ATOM 662 O O . THR A 1 88 ? -5.229 7.747 1.062 1.00 98.19 88 THR A O 1
ATOM 665 N N . ASN A 1 89 ? -4.177 8.796 -0.621 1.00 98.25 89 ASN A N 1
ATOM 666 C CA . ASN A 1 89 ? -5.275 9.715 -0.901 1.00 98.25 89 ASN A CA 1
ATOM 667 C C . ASN A 1 89 ? -6.466 8.950 -1.511 1.00 98.25 89 ASN A C 1
ATOM 669 O O . ASN A 1 89 ? -6.303 7.844 -2.031 1.00 98.25 89 ASN A O 1
ATOM 673 N N . TRP A 1 90 ? -7.670 9.526 -1.463 1.00 98.06 90 TRP A N 1
ATOM 674 C CA . TRP A 1 90 ? -8.838 8.952 -2.141 1.00 98.06 90 TRP A CA 1
AT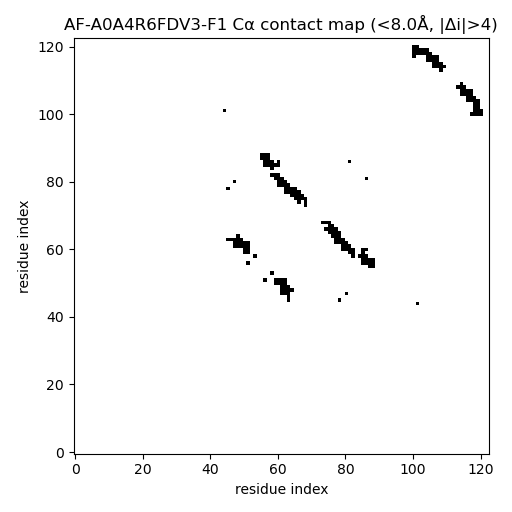OM 675 C C . TRP A 1 90 ? -8.580 8.845 -3.646 1.00 98.06 90 TRP A C 1
ATOM 677 O O . TRP A 1 90 ? -8.208 9.826 -4.289 1.00 98.06 90 TRP A O 1
ATOM 687 N N . HIS A 1 91 ? -8.768 7.654 -4.203 1.00 97.75 91 HIS A N 1
ATOM 688 C CA . HIS A 1 91 ? -8.566 7.374 -5.622 1.00 97.75 91 HIS A CA 1
ATOM 689 C C . HIS A 1 91 ? -9.440 6.193 -6.061 1.00 97.75 91 HIS A C 1
ATOM 691 O O . HIS A 1 91 ? -10.112 5.559 -5.249 1.00 97.75 91 HIS A O 1
ATOM 697 N N . SER A 1 92 ? -9.447 5.907 -7.363 1.00 97.19 92 SER A N 1
ATOM 698 C CA . SER A 1 92 ? -10.145 4.754 -7.932 1.00 97.19 92 SER A CA 1
ATOM 699 C C . SER A 1 92 ? -9.312 4.107 -9.037 1.00 97.19 92 SER A C 1
ATOM 701 O O . SER A 1 92 ? -8.516 4.774 -9.699 1.00 97.19 92 SER A O 1
ATOM 703 N N . HIS A 1 93 ? -9.516 2.806 -9.241 1.00 95.19 93 HIS A N 1
ATOM 704 C CA . HIS A 1 93 ? -8.920 2.043 -10.334 1.00 95.19 93 HIS A CA 1
ATOM 705 C C . HIS A 1 93 ? -10.036 1.534 -11.256 1.00 95.19 93 HIS A C 1
ATOM 707 O O . HIS A 1 93 ? -10.874 0.762 -10.789 1.00 95.19 93 HIS A O 1
ATOM 713 N N . PRO A 1 94 ? -10.065 1.907 -12.553 1.00 93.75 94 PRO A N 1
ATOM 714 C CA . PRO A 1 94 ? -11.134 1.493 -13.469 1.00 93.75 94 PRO A CA 1
ATOM 715 C C . PRO A 1 94 ? -11.310 -0.027 -13.592 1.00 93.75 94 PRO A C 1
ATOM 717 O O . PRO A 1 94 ? -12.430 -0.507 -13.721 1.00 93.75 94 PRO A O 1
ATOM 720 N N . ALA A 1 95 ? -10.208 -0.782 -13.528 1.00 93.44 95 ALA A N 1
ATOM 721 C CA . ALA A 1 95 ? -10.208 -2.245 -13.582 1.00 93.44 95 ALA A CA 1
ATOM 722 C C . ALA A 1 95 ? -10.320 -2.913 -12.194 1.00 93.44 95 ALA A C 1
ATOM 724 O O . ALA A 1 95 ? -10.323 -4.138 -12.098 1.00 93.44 95 ALA A O 1
ATOM 725 N N . GLY A 1 96 ? -10.410 -2.120 -11.121 1.00 94.56 96 GLY A N 1
ATOM 726 C CA . GLY A 1 96 ? -10.334 -2.592 -9.741 1.00 94.56 96 GLY A CA 1
ATOM 727 C C . GLY A 1 96 ? -8.902 -2.784 -9.233 1.00 94.56 96 GLY A C 1
ATOM 728 O O . GLY A 1 96 ? -7.923 -2.493 -9.921 1.00 94.56 96 GLY A O 1
ATOM 729 N N . GLN A 1 97 ? -8.795 -3.248 -7.989 1.00 96.62 97 GLN A N 1
ATOM 730 C CA . GLN A 1 97 ? -7.534 -3.509 -7.299 1.00 96.62 97 GLN A CA 1
ATOM 731 C C . GLN A 1 97 ? -7.696 -4.715 -6.370 1.00 96.62 97 GLN A C 1
ATOM 733 O O . GLN A 1 97 ? -8.755 -4.912 -5.776 1.00 96.62 97 GLN A O 1
ATOM 738 N N . ILE A 1 98 ? -6.633 -5.507 -6.235 1.00 96.25 98 ILE A N 1
ATOM 739 C CA . ILE A 1 98 ? -6.538 -6.598 -5.263 1.00 96.25 98 ILE A CA 1
ATOM 740 C C . ILE A 1 98 ? -5.459 -6.225 -4.247 1.00 96.25 98 ILE A C 1
ATOM 742 O O . ILE A 1 98 ? -4.348 -5.863 -4.631 1.00 96.25 98 ILE A O 1
ATOM 746 N N . LEU A 1 99 ? -5.784 -6.334 -2.958 1.00 96.19 99 LEU A N 1
ATOM 747 C CA . LEU A 1 99 ? -4.849 -6.124 -1.854 1.00 96.19 99 LEU A CA 1
ATOM 748 C C . LEU A 1 99 ? -4.578 -7.455 -1.151 1.00 96.19 99 LEU A C 1
ATOM 750 O O . LEU A 1 99 ? -5.509 -8.161 -0.765 1.00 96.19 99 LEU A O 1
ATOM 754 N N . ILE A 1 100 ? -3.301 -7.780 -0.958 1.00 95.56 100 ILE A N 1
ATOM 755 C CA . ILE A 1 100 ? -2.860 -8.951 -0.196 1.00 95.56 100 ILE A CA 1
ATOM 756 C C . ILE A 1 100 ? -1.994 -8.445 0.952 1.00 95.56 100 ILE A C 1
ATOM 758 O O . ILE A 1 100 ? -0.900 -7.932 0.729 1.00 95.56 100 ILE A O 1
ATOM 762 N N . VAL A 1 101 ? -2.483 -8.579 2.186 1.00 95.56 101 VAL A N 1
ATOM 763 C CA . VAL A 1 101 ? -1.723 -8.152 3.366 1.00 95.56 101 VAL A CA 1
ATOM 764 C C . VAL A 1 101 ? -0.710 -9.229 3.732 1.00 95.56 101 VAL A C 1
ATOM 766 O O . VAL A 1 101 ? -1.074 -10.311 4.193 1.00 95.56 101 VAL A O 1
ATOM 769 N N . VAL A 1 102 ? 0.567 -8.920 3.522 1.00 93.44 102 VAL A N 1
ATOM 770 C CA . VAL A 1 102 ? 1.688 -9.835 3.786 1.00 93.44 102 VAL A CA 1
ATOM 771 C C . VAL A 1 102 ? 2.283 -9.674 5.186 1.00 93.44 102 VAL A C 1
ATOM 773 O O . VAL A 1 102 ? 2.847 -10.629 5.731 1.00 93.44 102 VAL A O 1
ATOM 776 N N . ASP A 1 103 ? 2.120 -8.494 5.789 1.00 92.81 103 ASP A N 1
ATOM 777 C CA . ASP A 1 103 ? 2.494 -8.217 7.172 1.00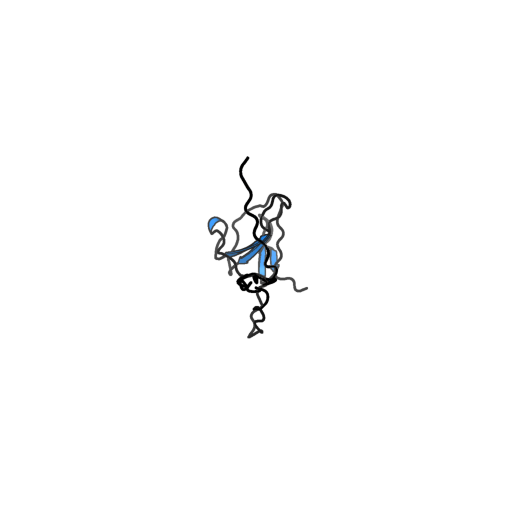 92.81 103 ASP A CA 1
ATOM 778 C C . ASP A 1 103 ? 1.668 -7.081 7.793 1.00 92.81 103 ASP A C 1
ATOM 780 O O . ASP A 1 103 ? 1.065 -6.277 7.081 1.00 92.81 103 ASP A O 1
ATOM 784 N N . GLY A 1 104 ? 1.633 -7.033 9.125 1.00 93.62 104 GLY A N 1
ATOM 785 C CA . GLY A 1 104 ? 0.983 -5.967 9.890 1.00 93.62 104 GLY A CA 1
ATOM 786 C C . GLY A 1 104 ? -0.554 -5.957 9.864 1.00 93.62 104 GLY A C 1
ATOM 787 O O . GLY A 1 104 ? -1.223 -6.935 9.508 1.00 93.62 104 GLY A O 1
ATOM 788 N N . GLU A 1 105 ? -1.103 -4.822 10.300 1.00 95.81 105 GLU A N 1
ATOM 789 C CA . GLU A 1 105 ? -2.530 -4.490 10.326 1.00 95.81 105 GLU A CA 1
ATOM 790 C C . GLU A 1 105 ? -2.728 -3.071 9.774 1.00 95.81 105 GLU A C 1
ATOM 792 O O . GLU A 1 105 ? -1.974 -2.152 10.100 1.00 95.81 105 GLU A O 1
ATOM 797 N N . GLY A 1 106 ? -3.751 -2.891 8.943 1.00 97.12 106 GLY A N 1
ATOM 798 C CA . GLY A 1 106 ? -4.090 -1.636 8.288 1.00 97.12 106 GLY A CA 1
ATOM 799 C C . GLY A 1 106 ? -5.598 -1.440 8.158 1.00 97.12 106 GLY A C 1
ATOM 800 O O . GLY A 1 106 ? -6.409 -2.191 8.706 1.00 97.12 106 GLY A O 1
ATOM 801 N N . ARG A 1 107 ? -5.979 -0.392 7.426 1.00 97.94 107 ARG A N 1
ATOM 802 C CA . ARG A 1 107 ? -7.376 -0.008 7.197 1.00 97.94 107 ARG A CA 1
ATOM 803 C C . ARG A 1 107 ? -7.653 0.106 5.707 1.00 97.94 107 ARG A C 1
ATOM 805 O O . ARG A 1 107 ? -6.852 0.686 4.982 1.00 97.94 107 ARG A O 1
ATOM 812 N N . HIS A 1 108 ? -8.805 -0.397 5.295 1.00 97.94 108 HIS A N 1
ATOM 813 C CA . HIS A 1 108 ? -9.373 -0.226 3.964 1.00 97.94 108 HIS A CA 1
ATOM 814 C C . HIS A 1 108 ? -10.740 0.451 4.093 1.00 97.94 108 HIS A C 1
ATOM 816 O O . HIS A 1 108 ? -11.463 0.223 5.066 1.00 97.94 108 HIS A O 1
ATOM 822 N N . GLN A 1 109 ? -11.089 1.313 3.141 1.00 98.44 109 GLN A N 1
ATOM 823 C CA . GLN A 1 109 ? -12.400 1.942 3.112 1.00 98.44 109 GLN A CA 1
ATOM 824 C C . GLN A 1 109 ? -12.821 2.256 1.678 1.00 98.44 109 GLN A C 1
ATOM 826 O O . GLN A 1 109 ? -12.079 2.881 0.924 1.00 98.44 109 GLN A O 1
ATOM 831 N N . ILE A 1 110 ? -14.056 1.886 1.351 1.00 98.06 110 ILE A N 1
ATOM 832 C CA . ILE A 1 110 ? -14.778 2.389 0.181 1.00 98.06 110 ILE A CA 1
ATOM 833 C C . ILE A 1 110 ? -15.568 3.627 0.617 1.00 98.06 110 ILE A C 1
ATOM 835 O O . ILE A 1 110 ? -16.139 3.640 1.709 1.00 98.06 110 ILE A O 1
ATOM 839 N N . GLU A 1 111 ? -15.606 4.672 -0.212 1.00 97.56 111 GLU A N 1
ATOM 840 C CA . GLU A 1 111 ? -16.299 5.921 0.120 1.00 97.56 111 GLU A CA 1
ATOM 841 C C . GLU A 1 111 ? -17.754 5.661 0.561 1.00 97.56 111 GLU A C 1
ATOM 843 O O . GLU A 1 111 ? -18.512 4.934 -0.083 1.00 97.56 111 GLU A O 1
ATOM 848 N N . GLY A 1 112 ? -18.128 6.223 1.714 1.00 98.19 112 GLY A N 1
ATOM 849 C CA . GLY A 1 112 ? -19.448 6.038 2.325 1.00 98.19 112 GLY A CA 1
ATOM 850 C C . GLY A 1 112 ? -19.677 4.694 3.032 1.00 98.19 112 GLY A C 1
ATOM 851 O O . GLY A 1 112 ? -20.698 4.545 3.701 1.00 98.19 112 GLY A O 1
ATOM 852 N N . GLN A 1 113 ? -18.753 3.735 2.938 1.00 98.50 113 GLN A N 1
ATOM 853 C CA . GLN A 1 113 ? -18.829 2.455 3.649 1.00 98.50 113 GLN A CA 1
ATOM 854 C C . GLN A 1 113 ? -18.069 2.498 4.988 1.00 98.50 113 GLN A C 1
ATOM 856 O O . GLN A 1 113 ? -17.202 3.360 5.190 1.00 98.50 113 GLN A O 1
ATOM 861 N N . PRO A 1 114 ? -18.375 1.583 5.929 1.00 98.56 114 PRO A N 1
ATOM 862 C CA . PRO A 1 114 ? -17.585 1.415 7.144 1.00 98.56 114 PRO A CA 1
ATOM 863 C C . PRO A 1 114 ? -16.113 1.097 6.845 1.00 98.56 114 PRO A C 1
ATOM 865 O O . PRO A 1 114 ? -15.788 0.496 5.825 1.00 98.56 114 PRO A O 1
ATOM 868 N N . ILE A 1 115 ? -15.223 1.478 7.762 1.00 98.25 115 ILE A N 1
ATOM 869 C CA . ILE A 1 115 ? -13.807 1.100 7.691 1.00 98.25 115 ILE A CA 1
ATOM 870 C C . ILE A 1 115 ? -13.671 -0.398 7.967 1.00 98.25 115 ILE A C 1
ATOM 872 O O . ILE A 1 115 ? -14.176 -0.901 8.973 1.00 98.25 115 ILE A O 1
ATOM 876 N N . GLU A 1 116 ? -12.909 -1.078 7.123 1.00 98.19 116 GLU A N 1
ATOM 877 C CA . GLU A 1 116 ? -12.533 -2.478 7.270 1.00 98.19 116 GLU A CA 1
ATOM 878 C C . GLU A 1 116 ? -11.103 -2.583 7.807 1.00 98.19 116 GLU A C 1
ATOM 880 O O . GLU A 1 116 ? -10.187 -1.907 7.329 1.00 98.19 116 GLU A O 1
ATOM 885 N N . ILE A 1 117 ? -10.897 -3.444 8.805 1.00 97.81 117 ILE A N 1
ATOM 886 C CA . ILE A 1 117 ? -9.553 -3.790 9.273 1.00 97.81 117 ILE A CA 1
ATOM 887 C C . ILE A 1 117 ? -9.025 -4.933 8.417 1.00 97.81 117 ILE A C 1
ATOM 889 O O . ILE A 1 117 ? -9.630 -6.004 8.359 1.00 97.81 117 ILE A O 1
ATOM 893 N N . ILE A 1 118 ? -7.875 -4.709 7.790 1.00 96.75 118 ILE A N 1
ATOM 894 C CA . ILE A 1 118 ? -7.162 -5.712 7.001 1.00 96.75 118 ILE A CA 1
ATOM 895 C C . ILE A 1 118 ? -5.863 -6.065 7.720 1.00 96.75 118 ILE A C 1
ATOM 897 O O . ILE A 1 118 ? -5.185 -5.192 8.255 1.00 96.75 118 ILE A O 1
ATOM 901 N N . LYS A 1 119 ? -5.513 -7.347 7.775 1.00 95.94 119 LYS A N 1
ATOM 902 C CA . LYS A 1 119 ? -4.312 -7.824 8.471 1.00 95.94 119 LYS A CA 1
ATOM 903 C C . LYS A 1 119 ? -3.758 -9.068 7.804 1.00 95.94 119 LYS A C 1
ATOM 905 O O . LYS A 1 119 ? -4.491 -9.752 7.086 1.00 95.94 119 LYS A O 1
ATOM 910 N N . LYS A 1 120 ? -2.490 -9.376 8.078 1.00 92.69 120 LYS A N 1
ATOM 911 C CA . LYS A 1 120 ? -1.851 -10.610 7.609 1.00 92.69 120 LYS A CA 1
ATOM 912 C C . LYS A 1 120 ? -2.702 -11.825 7.977 1.00 92.69 120 LYS A C 1
ATOM 914 O O . LYS A 1 120 ? -2.992 -12.058 9.153 1.00 92.69 120 LYS A O 1
ATOM 919 N N . VAL A 1 121 ? -3.074 -12.613 6.973 1.00 80.94 121 VAL A N 1
ATOM 920 C CA . VAL A 1 121 ? -3.722 -13.909 7.186 1.00 80.94 121 VAL A CA 1
ATOM 921 C C . VAL A 1 121 ? -2.622 -14.938 7.426 1.00 80.94 121 VAL A C 1
ATOM 923 O O . VAL A 1 121 ? -1.762 -15.141 6.573 1.00 80.94 121 VAL A O 1
ATOM 926 N N . MET A 1 122 ? -2.619 -15.561 8.604 1.00 70.38 122 MET A N 1
ATOM 927 C CA . MET A 1 122 ? -1.791 -16.742 8.846 1.00 70.38 122 MET A CA 1
ATOM 928 C C . MET A 1 122 ? -2.480 -17.927 8.169 1.00 70.38 122 MET A C 1
ATOM 930 O O . MET A 1 122 ? -3.589 -18.284 8.565 1.00 70.38 122 MET A O 1
ATOM 934 N N . LEU A 1 123 ? -1.858 -18.460 7.116 1.00 56.88 123 LEU A N 1
ATOM 935 C CA . LEU A 1 123 ? -2.225 -19.747 6.523 1.00 56.88 123 LEU A CA 1
ATOM 936 C C . LEU A 1 123 ? -1.639 -20.896 7.346 1.00 56.88 123 LEU A C 1
ATOM 938 O O . LEU A 1 123 ? -0.514 -20.717 7.870 1.00 56.88 123 LEU A O 1
#

Nearest PDB structures (foldseek):
  4bif-assembly1_C  TM=8.659E-01  e=3.529E-02  Granulicella tundricola MP5ACTX9
  4uxa-assembly9_L  TM=8.624E-01  e=1.679E-01  Granulicella tundricola

Solvent-accessible surface area (backbone atoms only — not comparable to full-atom values): 8871 Å² total; per-residue (Å²): 144,84,81,90,86,86,83,83,85,85,91,81,76,95,66,84,79,71,79,84,73,78,82,74,80,75,78,68,85,85,76,83,85,81,78,76,91,72,81,93,69,78,79,70,94,60,74,68,61,44,80,49,68,65,92,52,35,47,69,58,42,23,39,26,84,75,38,71,79,55,98,85,48,98,55,71,42,67,49,75,47,64,44,94,88,30,47,72,55,93,80,87,54,98,90,59,86,88,88,82,54,84,64,66,76,51,78,47,71,54,93,96,52,74,78,41,82,45,51,43,74,86,127

Secondary structure (DSSP, 8-state):
----------------------------TTS-------SS-PPPSS---EEPPTTSEES-EEEEEEE---SS----EEEEEEPTT-EEPS---TT-------SSEEEE--TTSPPEEEE----

Mean predicted aligned error: 15.45 Å

Radius of gyration: 30.57 Å; Cα contacts (8 Å, |Δi|>4): 105; chains: 1; bounding box: 79×43×86 Å